Protein AF-A0A5S3UEN7-F1 (afdb_monomer_lite)

Radius of gyration: 30.04 Å; chains: 1; bounding box: 54×46×90 Å

Sequence (92 aa):
MTSRKHANGDNAQNCATNAQRSAPELLALSHSDVAVLAETFLLLGDQSRLKILLQCMRGSVAVGDIAETLDLSQFLVSHHLRLLRGARLVRG

Secondary structure (DSSP, 8-state):
---------------S--------STT---HHHHHHHHHHHHHHTSHHHHHHHHHHTTS---HHHHHHHHT--HHHHHHHHHHHHHTTS---

Foldseek 3Di:
DDDDDDDDDDPDDPDDDPPPPVPPPPDPDDPVRVVLVVVVVVLCVDPLLVQLLVVCVVDDDDLVVSCVVSVHDSVVSVVSVVVCVVSVSDDD

pLDDT: mean 82.32, std 20.62, range [40.22, 98.25]

Structure (mmCIF, N/CA/C/O backbone):
data_AF-A0A5S3UEN7-F1
#
_entry.id   AF-A0A5S3UEN7-F1
#
loop_
_atom_site.group_PDB
_atom_site.id
_atom_site.type_symbol
_atom_site.label_atom_id
_atom_site.label_alt_id
_atom_site.label_comp_id
_atom_site.label_asym_id
_atom_site.label_entity_id
_atom_site.label_seq_id
_atom_site.pdbx_PDB_ins_code
_atom_site.Cartn_x
_atom_site.Cartn_y
_atom_site.Cartn_z
_atom_site.occupancy
_atom_site.B_iso_or_equiv
_atom_site.auth_seq_id
_atom_site.auth_comp_id
_atom_site.auth_asym_id
_atom_site.auth_atom_id
_atom_site.pdbx_PDB_model_num
ATOM 1 N N . MET A 1 1 ? 37.349 -32.393 -76.274 1.00 40.22 1 MET A N 1
ATOM 2 C CA . MET A 1 1 ? 37.585 -33.720 -75.665 1.00 40.22 1 MET A CA 1
ATOM 3 C C . MET A 1 1 ? 37.748 -33.522 -74.156 1.00 40.22 1 MET A C 1
ATOM 5 O O . MET A 1 1 ? 38.853 -33.399 -73.665 1.00 40.22 1 MET A O 1
ATOM 9 N N . THR A 1 2 ? 36.707 -33.071 -73.453 1.00 44.19 2 THR A N 1
ATOM 10 C CA . THR A 1 2 ? 35.733 -33.898 -72.704 1.00 44.19 2 THR A CA 1
ATOM 11 C C . THR A 1 2 ? 36.389 -34.868 -71.725 1.00 44.19 2 THR A C 1
ATOM 13 O O . THR A 1 2 ? 36.427 -36.069 -71.976 1.00 44.19 2 THR A O 1
ATOM 16 N N . SER A 1 3 ? 36.826 -34.350 -70.577 1.00 43.84 3 SER A N 1
ATOM 17 C CA . SER A 1 3 ? 36.954 -35.174 -69.377 1.00 43.84 3 SER A CA 1
ATOM 18 C C . SER A 1 3 ? 35.816 -34.817 -68.429 1.00 43.84 3 SER A C 1
ATOM 20 O O . SER A 1 3 ? 35.811 -33.796 -67.748 1.00 43.84 3 SER A O 1
ATOM 22 N N . ARG A 1 4 ? 34.783 -35.652 -68.511 1.00 49.91 4 ARG A N 1
ATOM 23 C CA . ARG A 1 4 ? 33.615 -35.731 -67.642 1.00 49.91 4 ARG A CA 1
ATOM 24 C C . ARG A 1 4 ? 34.022 -36.577 -66.437 1.00 49.91 4 ARG A C 1
ATOM 26 O O . ARG A 1 4 ? 34.385 -37.729 -66.646 1.00 49.91 4 ARG A O 1
ATOM 33 N N . LYS A 1 5 ? 33.831 -36.099 -65.205 1.00 55.81 5 LYS A N 1
ATOM 34 C CA . LYS A 1 5 ? 33.324 -36.983 -64.145 1.00 55.81 5 LYS A CA 1
ATOM 35 C C . LYS A 1 5 ? 32.658 -36.202 -63.017 1.00 55.81 5 LYS A C 1
ATOM 37 O O . LYS A 1 5 ? 33.224 -35.271 -62.466 1.00 55.81 5 LYS A O 1
ATOM 42 N N . HIS A 1 6 ? 31.420 -36.601 -62.751 1.00 50.06 6 HIS A N 1
ATOM 43 C CA . HIS A 1 6 ? 30.591 -36.190 -61.628 1.00 50.06 6 HIS A CA 1
ATOM 44 C C . HIS A 1 6 ? 31.174 -36.672 -60.295 1.00 50.06 6 HIS A C 1
ATOM 46 O O . HIS A 1 6 ? 31.688 -37.789 -60.228 1.00 50.06 6 HIS A O 1
ATOM 52 N N . ALA A 1 7 ? 30.931 -35.899 -59.240 1.00 50.81 7 ALA A N 1
ATOM 53 C CA . ALA A 1 7 ? 30.567 -36.417 -57.925 1.00 50.81 7 ALA A CA 1
ATOM 54 C C . ALA A 1 7 ? 29.719 -35.348 -57.218 1.00 50.81 7 ALA A C 1
ATOM 56 O O . ALA A 1 7 ? 30.224 -34.314 -56.796 1.00 50.81 7 ALA A O 1
ATOM 57 N N . ASN A 1 8 ? 28.409 -35.586 -57.194 1.00 51.44 8 ASN A N 1
ATOM 58 C CA . ASN A 1 8 ? 27.442 -34.898 -56.351 1.00 51.44 8 ASN A CA 1
ATOM 59 C C . ASN A 1 8 ? 27.293 -35.741 -55.077 1.00 51.44 8 ASN A C 1
ATOM 61 O O . ASN A 1 8 ? 26.805 -36.866 -55.155 1.00 51.44 8 ASN A O 1
ATOM 65 N N . GLY A 1 9 ? 27.756 -35.202 -53.957 1.00 45.75 9 GLY A N 1
ATOM 66 C CA . GLY A 1 9 ? 27.667 -35.708 -52.584 1.00 45.75 9 GLY A CA 1
ATOM 67 C C . GLY A 1 9 ? 28.225 -34.578 -51.710 1.00 45.75 9 GLY A C 1
ATOM 68 O O . GLY A 1 9 ? 29.221 -33.974 -52.086 1.00 45.75 9 GLY A O 1
ATOM 69 N N . ASP A 1 10 ? 27.601 -34.096 -50.644 1.00 44.72 10 ASP A N 1
ATOM 70 C CA . ASP A 1 10 ? 26.673 -34.740 -49.737 1.00 44.72 10 ASP A CA 1
ATOM 71 C C . ASP A 1 10 ? 25.630 -33.721 -49.266 1.00 44.72 10 ASP A C 1
ATOM 73 O O . ASP A 1 10 ? 25.940 -32.693 -48.665 1.00 44.72 10 ASP A O 1
ATOM 77 N N . ASN A 1 11 ? 24.361 -34.023 -49.540 1.00 55.72 11 ASN A N 1
ATOM 78 C CA . ASN A 1 11 ? 23.240 -33.407 -48.847 1.00 55.72 11 ASN A CA 1
ATOM 79 C C . ASN A 1 11 ? 23.119 -34.073 -47.472 1.00 55.72 11 ASN A C 1
ATOM 81 O O . ASN A 1 11 ? 22.390 -35.048 -47.307 1.00 55.72 11 ASN A O 1
ATOM 85 N N . ALA A 1 12 ? 23.872 -33.568 -46.503 1.00 50.81 12 ALA A N 1
ATOM 86 C CA . ALA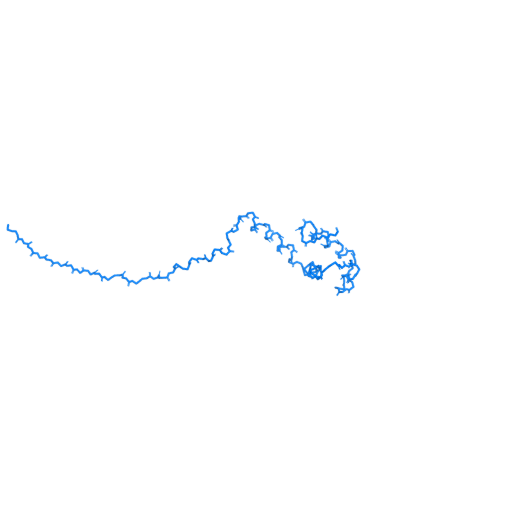 A 1 12 ? 23.720 -33.924 -45.104 1.00 50.81 12 ALA A CA 1
ATOM 87 C C . ALA A 1 12 ? 24.214 -32.763 -44.242 1.00 50.81 12 ALA A C 1
ATOM 89 O O . ALA A 1 12 ? 25.373 -32.731 -43.860 1.00 50.81 12 ALA A O 1
ATOM 90 N N . GLN A 1 13 ? 23.332 -31.801 -43.958 1.00 53.12 13 GLN A N 1
ATOM 91 C CA . GLN A 1 13 ? 23.294 -31.173 -42.634 1.00 53.12 13 GLN A CA 1
ATOM 92 C C . GLN A 1 13 ? 21.923 -30.537 -42.383 1.00 53.12 13 GLN A C 1
ATOM 94 O O . GLN A 1 13 ? 21.767 -29.341 -42.162 1.00 53.12 13 GLN A O 1
ATOM 99 N N . ASN A 1 14 ? 20.903 -31.391 -42.420 1.00 56.41 14 ASN A N 1
ATOM 100 C CA . ASN A 1 14 ? 19.595 -31.116 -41.855 1.00 56.41 14 ASN A CA 1
ATOM 101 C C . ASN A 1 14 ? 19.578 -31.695 -40.431 1.00 56.41 14 ASN A C 1
ATOM 103 O O . ASN A 1 14 ? 19.211 -32.851 -40.265 1.00 56.41 14 ASN A O 1
ATOM 107 N N . CYS A 1 15 ? 20.077 -30.953 -39.434 1.00 51.19 15 CYS A N 1
ATOM 108 C CA . CYS A 1 15 ? 19.762 -31.147 -38.008 1.00 51.19 15 CYS A CA 1
ATOM 109 C C . CYS A 1 15 ? 20.542 -30.152 -37.137 1.00 51.19 15 CYS A C 1
ATOM 111 O O . CYS A 1 15 ? 21.653 -30.438 -36.701 1.00 51.19 15 CYS A O 1
ATOM 113 N N . ALA A 1 16 ? 19.948 -28.998 -36.843 1.00 47.56 16 ALA A N 1
ATOM 114 C CA . ALA A 1 16 ? 20.155 -28.329 -35.565 1.00 47.56 16 ALA A CA 1
ATOM 115 C C . ALA A 1 16 ? 19.037 -27.309 -35.333 1.00 47.56 16 ALA A C 1
ATOM 117 O O . ALA A 1 16 ? 18.877 -26.342 -36.071 1.00 47.56 16 ALA A O 1
ATOM 118 N N . THR A 1 17 ? 18.301 -27.544 -34.249 1.00 50.78 17 THR A N 1
ATOM 119 C CA . THR A 1 17 ? 17.592 -26.536 -33.457 1.00 50.78 17 THR A CA 1
ATOM 120 C C . THR A 1 17 ? 16.385 -25.859 -34.100 1.00 50.78 17 THR A C 1
ATOM 122 O O . THR A 1 17 ? 16.361 -24.671 -34.405 1.00 50.78 17 THR A O 1
ATOM 125 N N . ASN A 1 18 ? 15.297 -26.628 -34.110 1.00 59.16 18 ASN A N 1
ATOM 126 C CA . ASN A 1 18 ? 13.991 -26.143 -33.677 1.00 59.16 18 ASN A CA 1
ATOM 127 C C . ASN A 1 18 ? 14.127 -25.422 -32.313 1.00 59.16 18 ASN A C 1
ATOM 129 O O . ASN A 1 18 ? 14.045 -26.045 -31.256 1.00 59.16 18 ASN A O 1
ATOM 133 N N . ALA A 1 19 ? 14.429 -24.125 -32.342 1.00 50.44 19 ALA A N 1
ATOM 134 C CA . ALA A 1 19 ? 14.469 -23.254 -31.168 1.00 50.44 19 ALA A CA 1
ATOM 135 C C . ALA A 1 19 ? 13.803 -21.899 -31.438 1.00 50.44 19 ALA A C 1
ATOM 137 O O . ALA A 1 19 ? 13.973 -20.967 -30.659 1.00 50.44 19 ALA A O 1
ATOM 138 N N . GLN A 1 20 ? 12.969 -21.804 -32.479 1.00 51.75 20 GLN A N 1
ATOM 139 C CA . GLN A 1 20 ? 12.027 -20.698 -32.604 1.00 51.75 20 GLN A CA 1
ATOM 140 C C . GLN A 1 20 ? 10.841 -20.952 -31.664 1.00 51.75 20 GLN A C 1
ATOM 142 O O . GLN A 1 20 ? 9.690 -21.053 -32.074 1.00 51.75 20 GLN A O 1
ATOM 147 N N . ARG A 1 21 ? 11.125 -21.059 -30.359 1.00 48.97 21 ARG A N 1
ATOM 148 C CA . ARG A 1 21 ? 10.162 -20.589 -29.372 1.00 48.97 21 ARG A CA 1
ATOM 149 C C . ARG A 1 21 ? 10.200 -19.083 -29.534 1.00 48.97 21 ARG A C 1
ATOM 151 O O . ARG A 1 21 ? 11.044 -18.426 -28.934 1.00 48.97 21 ARG A O 1
ATOM 158 N N . SER A 1 22 ? 9.341 -18.555 -30.401 1.00 47.94 22 SER A N 1
ATOM 159 C CA . SER A 1 22 ? 8.916 -17.167 -30.301 1.00 47.94 22 SER A CA 1
ATOM 160 C C . SER A 1 22 ? 8.581 -16.955 -28.831 1.00 47.94 22 SER A C 1
ATOM 162 O O . SER A 1 22 ? 7.606 -17.527 -28.334 1.00 47.94 22 SER A O 1
ATOM 164 N N . ALA A 1 23 ? 9.479 -16.268 -28.113 1.00 53.19 23 ALA A N 1
ATOM 165 C CA . ALA A 1 23 ? 9.231 -15.833 -26.752 1.00 53.19 23 ALA A CA 1
ATOM 166 C C . ALA A 1 23 ? 7.818 -15.255 -26.763 1.00 53.19 23 ALA A C 1
ATOM 168 O O . ALA A 1 23 ? 7.480 -14.549 -27.721 1.00 53.19 23 ALA A O 1
ATOM 169 N N . PRO A 1 24 ? 6.961 -15.659 -25.814 1.00 53.78 24 PRO A N 1
ATOM 170 C CA . PRO A 1 24 ? 5.561 -15.339 -25.930 1.00 53.78 24 PRO A CA 1
ATOM 171 C C . PRO A 1 24 ? 5.481 -13.820 -26.032 1.00 53.78 24 PRO A C 1
ATOM 173 O O . PRO A 1 24 ? 6.163 -13.104 -25.295 1.00 53.78 24 PRO A O 1
ATOM 176 N N . GLU A 1 25 ? 4.664 -13.346 -26.962 1.00 53.62 25 GLU A N 1
ATOM 177 C CA . GLU A 1 25 ? 4.230 -11.959 -27.148 1.00 53.62 25 GLU A CA 1
ATOM 178 C C . GLU A 1 25 ? 3.457 -11.449 -25.904 1.00 53.62 25 GLU A C 1
ATOM 180 O O . GLU A 1 25 ? 2.497 -10.698 -25.985 1.00 53.62 25 GLU A O 1
ATOM 185 N N . LEU A 1 26 ? 3.825 -11.922 -24.711 1.00 51.44 26 LEU A N 1
ATOM 186 C CA . LEU A 1 26 ? 3.149 -11.746 -23.436 1.00 51.44 26 LEU A CA 1
ATOM 187 C C . LEU A 1 26 ? 3.419 -10.363 -22.840 1.00 51.44 26 LEU A C 1
ATOM 189 O O . LEU A 1 26 ? 2.729 -9.950 -21.916 1.00 51.44 26 LEU A O 1
ATOM 193 N N . LEU A 1 27 ? 4.454 -9.672 -23.320 1.00 61.44 27 LEU A N 1
ATOM 194 C CA . LEU A 1 27 ? 4.930 -8.412 -22.760 1.00 61.44 27 LEU A CA 1
ATOM 195 C C . LEU A 1 27 ? 5.380 -7.463 -23.872 1.00 61.44 27 LEU A C 1
ATOM 197 O O . LEU A 1 27 ? 6.480 -6.918 -23.814 1.00 61.44 27 LEU A O 1
ATOM 201 N N . ALA A 1 28 ? 4.532 -7.220 -24.874 1.00 80.06 28 ALA A N 1
ATOM 202 C CA . ALA A 1 28 ? 4.668 -6.039 -25.733 1.00 80.06 28 ALA A CA 1
ATOM 203 C C . ALA A 1 28 ? 4.346 -4.751 -24.936 1.00 80.06 28 ALA A C 1
ATOM 205 O O . ALA A 1 28 ? 3.518 -3.937 -25.331 1.00 80.06 28 ALA A O 1
ATOM 206 N N . LEU A 1 29 ? 4.955 -4.607 -23.758 1.00 87.56 29 LEU A N 1
ATOM 207 C CA . LEU A 1 29 ? 4.860 -3.442 -22.899 1.00 87.56 29 LEU A CA 1
ATOM 208 C C . LEU A 1 29 ? 5.898 -2.424 -23.358 1.00 87.56 29 LEU A C 1
ATOM 210 O O . LEU A 1 29 ? 7.043 -2.775 -23.654 1.00 87.56 29 LEU A O 1
ATOM 214 N N . SER A 1 30 ? 5.511 -1.153 -23.390 1.00 92.69 30 SER A N 1
ATOM 215 C CA . SER A 1 30 ? 6.476 -0.079 -23.599 1.00 92.69 30 SER A CA 1
ATOM 216 C C . SER A 1 30 ? 7.430 0.018 -22.399 1.00 92.69 30 SER A C 1
ATOM 218 O O . SER A 1 30 ? 7.103 -0.401 -21.286 1.00 92.69 30 SER A O 1
ATOM 220 N N . HIS A 1 31 ? 8.605 0.628 -22.582 1.00 90.44 31 HIS A N 1
ATOM 221 C CA . HIS A 1 31 ? 9.507 0.917 -21.457 1.00 90.44 31 HIS A CA 1
ATOM 222 C C . HIS A 1 31 ? 8.823 1.733 -20.347 1.00 90.44 31 HIS A C 1
ATOM 224 O O . HIS A 1 31 ? 9.097 1.506 -19.169 1.00 90.44 31 HIS A O 1
ATOM 230 N N . SER A 1 32 ? 7.912 2.641 -20.711 1.00 93.56 32 SER A N 1
ATOM 231 C CA . SER A 1 32 ? 7.089 3.395 -19.762 1.00 93.56 32 SER A CA 1
ATOM 232 C C . SER A 1 32 ? 6.154 2.498 -18.955 1.00 93.56 32 SER A C 1
ATOM 234 O O . SER A 1 32 ? 6.073 2.666 -17.743 1.00 93.56 32 SER A O 1
ATOM 236 N N . ASP A 1 33 ? 5.498 1.518 -19.581 1.00 93.62 33 ASP A N 1
ATOM 237 C CA . ASP A 1 33 ? 4.601 0.599 -18.866 1.00 93.62 33 ASP A CA 1
ATOM 238 C C . ASP A 1 33 ? 5.381 -0.247 -17.857 1.00 93.62 33 ASP A C 1
ATOM 240 O O . ASP A 1 33 ? 4.959 -0.411 -16.713 1.00 93.62 33 ASP A O 1
ATOM 244 N N . VAL A 1 34 ? 6.559 -0.741 -18.257 1.00 94.19 34 VAL A N 1
ATOM 245 C CA . VAL A 1 34 ? 7.448 -1.504 -17.370 1.00 94.19 34 VAL A CA 1
ATOM 246 C C . VAL A 1 34 ? 7.908 -0.650 -16.187 1.00 94.19 34 VAL A C 1
ATOM 248 O O . VAL A 1 34 ? 7.927 -1.144 -15.061 1.00 94.19 34 VAL A O 1
ATOM 251 N N . ALA A 1 35 ? 8.233 0.628 -16.409 1.00 93.81 35 ALA A N 1
ATOM 252 C CA . ALA A 1 35 ? 8.617 1.547 -15.338 1.00 93.81 35 ALA A CA 1
ATOM 253 C C . ALA A 1 35 ? 7.466 1.787 -14.346 1.00 93.81 35 ALA A C 1
ATOM 255 O O . ALA A 1 35 ? 7.652 1.633 -13.140 1.00 93.81 35 ALA A O 1
ATOM 256 N N . VAL A 1 36 ? 6.258 2.067 -14.847 1.00 94.19 36 VAL A N 1
ATOM 257 C CA . VAL A 1 36 ? 5.053 2.257 -14.018 1.00 94.19 36 VAL A CA 1
ATOM 258 C C . VAL A 1 36 ? 4.744 1.002 -13.201 1.00 94.19 36 VAL A C 1
ATOM 260 O O . VAL A 1 36 ? 4.421 1.088 -12.013 1.00 94.19 36 VAL A O 1
ATOM 263 N N . LEU A 1 37 ? 4.866 -0.180 -13.808 1.00 94.50 37 LEU A N 1
ATOM 264 C CA . LEU A 1 37 ? 4.693 -1.447 -13.104 1.00 94.50 37 LEU A CA 1
ATOM 265 C C . LEU A 1 37 ? 5.759 -1.645 -12.029 1.00 94.50 37 LEU A C 1
ATOM 267 O O . LEU A 1 37 ? 5.411 -2.010 -10.910 1.00 94.50 37 LEU A O 1
ATOM 271 N N . ALA A 1 38 ? 7.031 -1.382 -12.328 1.00 95.62 38 ALA A N 1
ATOM 272 C CA . ALA A 1 38 ? 8.113 -1.506 -11.355 1.00 95.62 38 ALA A CA 1
ATOM 273 C C . ALA A 1 38 ? 7.888 -0.593 -10.139 1.00 95.62 38 ALA A C 1
ATOM 275 O O . ALA A 1 38 ? 8.004 -1.051 -9.002 1.00 95.62 38 ALA A O 1
ATOM 276 N N . GLU A 1 39 ? 7.488 0.661 -10.360 1.00 95.00 39 GLU A N 1
ATOM 277 C CA . GLU A 1 39 ? 7.124 1.591 -9.285 1.00 95.00 39 GLU A CA 1
ATOM 278 C C . GLU A 1 39 ? 5.911 1.100 -8.486 1.00 95.00 39 GLU A C 1
ATOM 280 O O . GLU A 1 39 ? 5.906 1.143 -7.253 1.00 95.00 39 GLU A O 1
ATOM 285 N N . THR A 1 40 ? 4.899 0.568 -9.175 1.00 95.75 40 THR A N 1
ATOM 286 C CA . THR A 1 40 ? 3.707 -0.002 -8.538 1.00 95.75 40 THR A CA 1
ATOM 287 C C . THR A 1 40 ? 4.070 -1.210 -7.676 1.00 95.75 40 THR A C 1
ATOM 289 O O . THR A 1 40 ? 3.627 -1.303 -6.534 1.00 95.75 40 THR A O 1
ATOM 292 N N . PHE A 1 41 ? 4.909 -2.123 -8.166 1.00 95.88 41 PHE A N 1
ATOM 293 C CA . PHE A 1 41 ? 5.359 -3.284 -7.400 1.00 95.88 41 PHE A CA 1
ATOM 294 C C . PHE A 1 41 ? 6.252 -2.892 -6.225 1.00 95.88 41 PHE A C 1
ATOM 296 O O . PHE A 1 41 ? 6.103 -3.459 -5.146 1.00 95.88 41 PHE A O 1
ATOM 303 N N . LEU A 1 42 ? 7.119 -1.890 -6.390 1.00 96.25 42 LEU A N 1
ATOM 304 C CA . LEU A 1 42 ? 7.917 -1.348 -5.292 1.00 96.25 42 LEU A CA 1
ATOM 305 C C . LEU A 1 42 ? 7.019 -0.772 -4.189 1.00 96.25 42 LEU A C 1
ATOM 307 O O . LEU A 1 42 ? 7.239 -1.028 -3.005 1.00 96.25 42 LEU A O 1
ATOM 311 N N . LEU A 1 43 ? 5.962 -0.047 -4.568 1.00 95.75 43 LEU A N 1
ATOM 312 C CA . LEU A 1 43 ? 4.939 0.397 -3.631 1.00 95.75 43 LEU A CA 1
ATOM 313 C C . LEU A 1 43 ? 4.262 -0.814 -2.962 1.00 95.75 43 LEU A C 1
ATOM 315 O O . LEU A 1 43 ? 4.166 -0.888 -1.741 1.00 95.75 43 LEU A O 1
ATOM 319 N N . LEU A 1 44 ? 3.826 -1.814 -3.718 1.00 96.75 44 LEU A N 1
ATOM 320 C CA . LEU A 1 44 ? 3.130 -2.981 -3.165 1.00 96.75 44 LEU A CA 1
ATOM 321 C C . LEU A 1 44 ? 4.024 -3.956 -2.383 1.00 96.75 44 LEU A C 1
ATOM 323 O O . LEU A 1 44 ? 3.493 -4.844 -1.722 1.00 96.75 44 LEU A O 1
ATOM 327 N N . GLY A 1 45 ? 5.344 -3.763 -2.382 1.00 96.88 45 GLY A N 1
ATOM 328 C CA . GLY A 1 45 ? 6.289 -4.568 -1.605 1.00 96.88 45 GLY A CA 1
ATOM 329 C C . GLY A 1 45 ? 6.152 -4.437 -0.081 1.00 96.88 45 GLY A C 1
ATOM 330 O O . GLY A 1 45 ? 6.697 -5.260 0.649 1.00 96.88 45 GLY A O 1
ATOM 331 N N . ASP A 1 46 ? 5.412 -3.440 0.417 1.00 97.31 46 ASP A N 1
ATOM 332 C CA . ASP A 1 46 ? 5.092 -3.313 1.844 1.00 97.31 46 ASP A CA 1
ATOM 333 C C . ASP A 1 46 ? 3.890 -4.190 2.233 1.00 97.31 46 ASP A C 1
ATOM 335 O O . ASP A 1 46 ? 2.797 -4.062 1.671 1.00 97.31 46 ASP A O 1
ATOM 339 N N . GLN A 1 47 ? 4.074 -5.053 3.237 1.00 97.31 47 GLN A N 1
ATOM 340 C CA . GLN A 1 47 ? 3.067 -6.038 3.640 1.00 97.31 47 GLN A CA 1
ATOM 341 C C . GLN A 1 47 ? 1.762 -5.384 4.119 1.00 97.31 47 GLN A C 1
ATOM 343 O O . GLN A 1 47 ? 0.676 -5.847 3.762 1.00 97.31 47 GLN A O 1
ATOM 348 N N . SER A 1 48 ? 1.850 -4.322 4.923 1.00 97.38 48 SER A N 1
ATOM 349 C CA . SER A 1 48 ? 0.677 -3.628 5.470 1.00 97.38 48 SER A CA 1
ATOM 350 C C . SER A 1 48 ? -0.136 -2.977 4.357 1.00 97.38 48 SER A C 1
ATOM 352 O O . SER A 1 48 ? -1.350 -3.164 4.271 1.00 97.38 48 SER A O 1
ATOM 354 N N . ARG A 1 49 ? 0.534 -2.284 3.438 1.00 97.56 49 ARG A N 1
ATOM 355 C CA . ARG A 1 49 ? -0.091 -1.659 2.273 1.00 97.56 49 ARG A CA 1
ATOM 356 C C . ARG A 1 49 ? -0.741 -2.675 1.337 1.00 97.56 49 ARG A C 1
ATOM 358 O O . ARG A 1 49 ? -1.851 -2.421 0.872 1.00 97.56 49 ARG A O 1
ATOM 365 N N . LEU A 1 50 ? -0.105 -3.824 1.097 1.00 97.88 50 LEU A N 1
ATOM 366 C CA . LEU A 1 50 ? -0.703 -4.891 0.294 1.00 97.88 50 LEU A CA 1
ATOM 367 C C . LEU A 1 50 ? -1.962 -5.462 0.964 1.00 97.88 50 LEU A C 1
ATOM 369 O O . LEU A 1 50 ? -2.991 -5.602 0.305 1.00 97.88 50 LEU A O 1
ATOM 373 N N . LYS A 1 51 ? -1.927 -5.721 2.278 1.00 97.81 51 LYS A N 1
ATOM 374 C CA . LYS A 1 51 ? -3.109 -6.162 3.041 1.00 97.81 51 LYS A CA 1
ATOM 375 C C . LYS A 1 51 ? -4.256 -5.149 2.954 1.00 97.81 51 LYS A C 1
ATOM 377 O O . LYS A 1 51 ? -5.395 -5.548 2.727 1.00 97.81 51 LYS A O 1
ATOM 382 N N . ILE A 1 52 ? -3.960 -3.853 3.079 1.00 97.94 52 ILE A N 1
ATOM 383 C CA . ILE A 1 52 ? -4.955 -2.776 2.940 1.00 97.94 52 ILE A CA 1
ATOM 384 C C . ILE A 1 52 ? -5.577 -2.784 1.539 1.00 97.94 52 ILE A C 1
ATOM 386 O O . ILE A 1 52 ? -6.799 -2.748 1.420 1.00 97.94 52 ILE A O 1
ATOM 390 N N . LEU A 1 53 ? -4.763 -2.879 0.480 1.00 97.25 53 LEU A N 1
ATOM 391 C CA . LEU A 1 53 ? -5.268 -2.945 -0.894 1.00 97.25 53 LEU A CA 1
ATOM 392 C C . LEU A 1 53 ? -6.218 -4.136 -1.088 1.00 97.25 53 LEU A C 1
ATOM 394 O O . LEU A 1 53 ? -7.307 -3.968 -1.633 1.00 97.25 53 LEU A O 1
ATOM 398 N N . LEU A 1 54 ? -5.831 -5.320 -0.607 1.00 96.38 54 LEU A N 1
ATOM 399 C CA . LEU A 1 54 ? -6.649 -6.530 -0.710 1.00 96.38 54 LEU A CA 1
ATOM 400 C C . LEU A 1 54 ? -7.986 -6.401 0.033 1.00 96.38 54 LEU A C 1
ATOM 402 O O . LEU A 1 54 ? -8.988 -6.943 -0.428 1.00 96.38 54 LEU A O 1
ATOM 406 N N . GLN A 1 55 ? -8.031 -5.655 1.141 1.00 96.69 55 GLN A N 1
ATOM 407 C CA . GLN A 1 55 ? -9.289 -5.342 1.823 1.00 96.69 55 GLN A CA 1
ATOM 408 C C . GLN A 1 55 ? -10.181 -4.432 0.974 1.00 96.69 55 GLN A C 1
ATOM 410 O O . GLN A 1 55 ? -11.364 -4.723 0.815 1.00 96.69 55 GLN A O 1
ATOM 415 N N . CYS A 1 56 ? -9.620 -3.392 0.350 1.00 95.25 56 CYS A N 1
ATOM 416 C CA . CYS A 1 56 ? -10.368 -2.509 -0.551 1.00 95.25 56 CYS A CA 1
ATOM 417 C C . CYS A 1 56 ? -10.889 -3.226 -1.811 1.00 95.25 56 CYS A C 1
ATOM 419 O O . CYS A 1 56 ? -11.906 -2.823 -2.371 1.00 95.25 56 CYS A O 1
ATOM 421 N N . MET A 1 57 ? -10.234 -4.302 -2.261 1.00 94.62 57 MET A N 1
ATOM 422 C CA . MET A 1 57 ? -10.712 -5.104 -3.398 1.00 94.62 57 MET A CA 1
ATOM 423 C C . MET A 1 57 ? -12.022 -5.852 -3.110 1.00 94.62 57 MET A C 1
ATOM 425 O O . MET A 1 57 ? -12.687 -6.288 -4.046 1.00 94.62 57 MET A O 1
ATOM 429 N N . ARG A 1 58 ? -12.413 -5.994 -1.836 1.00 92.31 58 ARG A N 1
ATOM 430 C CA . ARG A 1 58 ? -13.676 -6.637 -1.435 1.00 92.31 58 ARG A CA 1
ATOM 431 C C . ARG A 1 58 ? -14.888 -5.708 -1.553 1.00 92.31 58 ARG A C 1
ATOM 433 O O . ARG A 1 58 ? -16.015 -6.189 -1.492 1.00 92.31 58 ARG A O 1
ATOM 440 N N . GLY A 1 59 ? -14.667 -4.405 -1.729 1.00 91.94 59 GLY A N 1
ATOM 441 C CA . GLY A 1 59 ? -15.715 -3.393 -1.831 1.00 91.94 59 GLY A CA 1
ATOM 442 C C . GLY A 1 59 ? -15.382 -2.122 -1.051 1.00 91.94 59 GLY A C 1
ATOM 443 O O . GLY A 1 59 ? -14.276 -1.950 -0.539 1.00 91.94 59 GLY A O 1
ATOM 444 N N . SER A 1 60 ? -16.362 -1.218 -0.961 1.00 92.56 60 SER A N 1
ATOM 445 C CA . SER A 1 60 ? -16.258 -0.046 -0.087 1.00 92.56 60 SER A CA 1
ATOM 446 C C . SER A 1 60 ? -16.228 -0.508 1.368 1.00 92.56 60 SER A C 1
ATOM 448 O O . SER A 1 60 ? -17.088 -1.279 1.789 1.00 92.56 60 SER A O 1
ATOM 450 N N . VAL A 1 61 ? -15.226 -0.061 2.119 1.00 94.38 61 VAL A N 1
ATOM 451 C CA . VAL A 1 61 ? -15.027 -0.443 3.516 1.00 94.38 61 VAL A CA 1
ATOM 452 C C . VAL A 1 61 ? -14.570 0.789 4.295 1.00 94.38 61 VAL A C 1
ATOM 454 O O . VAL A 1 61 ? -13.817 1.615 3.763 1.00 94.38 61 VAL A O 1
ATOM 457 N N . ALA A 1 62 ? -15.036 0.951 5.533 1.00 95.88 62 ALA A N 1
ATOM 458 C CA . ALA A 1 62 ? -14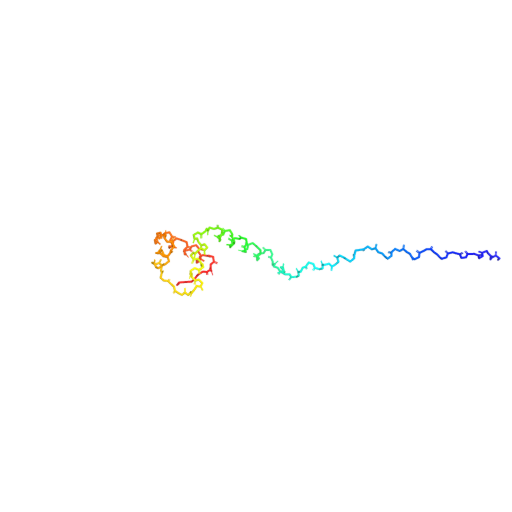.640 2.097 6.338 1.00 95.88 62 ALA A CA 1
ATOM 459 C C . ALA A 1 62 ? -13.179 1.959 6.789 1.00 95.88 62 ALA A C 1
ATOM 461 O O . ALA A 1 62 ? -12.673 0.864 7.029 1.00 95.88 62 ALA A O 1
ATOM 462 N N . VAL A 1 63 ? -12.482 3.088 6.942 1.00 96.19 63 VAL A N 1
ATOM 463 C CA . VAL A 1 63 ? -11.076 3.099 7.387 1.00 96.19 63 VAL A CA 1
ATOM 464 C C . VAL A 1 63 ? -10.920 2.470 8.778 1.00 96.19 63 VAL A C 1
ATOM 466 O O . VAL A 1 63 ? -9.916 1.804 9.029 1.00 96.19 63 VAL A O 1
ATOM 469 N N . GLY A 1 64 ? -11.914 2.654 9.656 1.00 97.56 64 GLY A N 1
ATOM 470 C CA . GLY A 1 64 ? -11.969 2.020 10.977 1.00 97.56 64 GLY A CA 1
ATOM 471 C C . GLY A 1 64 ? -11.979 0.495 10.884 1.00 97.56 64 GLY A C 1
ATOM 472 O O . GLY A 1 64 ? -11.128 -0.147 11.487 1.00 97.56 64 GLY A O 1
ATOM 473 N N . ASP A 1 65 ? -12.833 -0.067 10.029 1.00 97.62 65 ASP A N 1
ATOM 474 C CA . ASP A 1 65 ? -12.933 -1.518 9.835 1.00 97.62 65 ASP A CA 1
ATOM 475 C C . ASP A 1 65 ? -11.618 -2.123 9.315 1.00 97.62 65 ASP A C 1
ATOM 477 O O . ASP A 1 65 ? -11.225 -3.220 9.716 1.00 97.62 65 ASP A O 1
ATOM 481 N N . ILE A 1 66 ? -10.899 -1.412 8.433 1.00 97.56 66 ILE A N 1
ATOM 482 C CA . ILE A 1 66 ? -9.569 -1.844 7.963 1.00 97.56 66 ILE A CA 1
ATOM 483 C C . ILE A 1 66 ? -8.575 -1.863 9.125 1.00 97.56 66 ILE A C 1
ATOM 485 O O . ILE A 1 66 ? -7.806 -2.816 9.249 1.00 97.56 66 ILE A O 1
ATOM 489 N N . ALA A 1 67 ? -8.572 -0.807 9.941 1.00 98.25 67 ALA A N 1
ATOM 490 C CA . ALA A 1 67 ? -7.688 -0.676 11.093 1.00 98.25 67 ALA A CA 1
ATOM 491 C C . ALA A 1 67 ? -7.915 -1.816 12.095 1.00 98.25 67 ALA A C 1
ATOM 493 O O . ALA A 1 67 ? -6.957 -2.481 12.480 1.00 98.25 67 ALA A O 1
ATOM 494 N N . GLU A 1 68 ? -9.174 -2.105 12.423 1.00 98.00 68 GLU A N 1
ATOM 495 C CA . GLU A 1 68 ? -9.549 -3.209 13.310 1.00 98.00 68 GLU A CA 1
ATOM 496 C C . GLU A 1 68 ? -9.189 -4.574 12.713 1.00 98.00 68 GLU A C 1
ATOM 498 O O . GLU A 1 68 ? -8.560 -5.395 13.376 1.00 98.00 68 GLU A O 1
ATOM 503 N N . THR A 1 69 ? -9.521 -4.819 11.441 1.00 97.25 69 THR A N 1
ATOM 504 C CA . THR A 1 69 ? -9.291 -6.134 10.817 1.00 97.25 69 THR A CA 1
ATOM 505 C C . THR A 1 69 ? -7.806 -6.470 10.669 1.00 97.25 69 THR A C 1
ATOM 507 O O . THR A 1 69 ? -7.427 -7.641 10.703 1.00 97.25 69 THR A O 1
ATOM 510 N N . LEU A 1 70 ? -6.963 -5.463 10.434 1.00 97.19 70 LEU A N 1
ATOM 511 C CA . LEU A 1 70 ? -5.529 -5.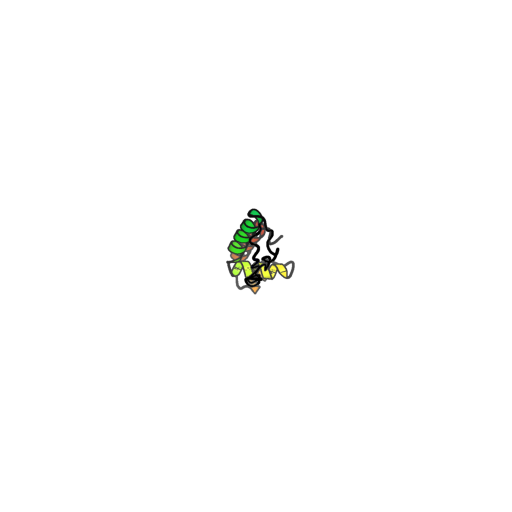652 10.209 1.00 97.19 70 LEU A CA 1
ATOM 512 C C . LEU A 1 70 ? -4.678 -5.426 11.465 1.00 97.19 70 LEU A C 1
ATOM 514 O O . LEU A 1 70 ? -3.460 -5.568 11.364 1.00 97.19 70 LEU A O 1
ATOM 518 N N . ASP A 1 71 ? -5.299 -5.086 12.599 1.00 97.75 71 ASP A N 1
ATOM 519 C CA . ASP A 1 71 ? -4.626 -4.683 13.841 1.00 97.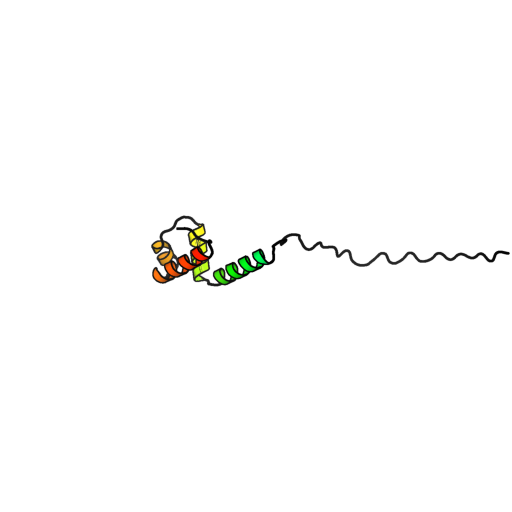75 71 ASP A CA 1
ATOM 520 C C . ASP A 1 71 ? -3.598 -3.557 13.607 1.00 97.75 71 ASP A C 1
ATOM 522 O O . ASP A 1 71 ? -2.434 -3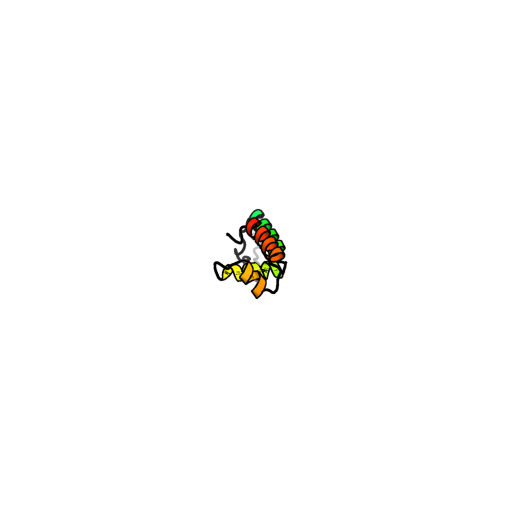.610 14.003 1.00 97.75 71 ASP A O 1
ATOM 526 N N . LEU A 1 72 ? -4.023 -2.527 12.867 1.00 97.38 72 LEU A N 1
ATOM 527 C CA . LEU A 1 72 ? -3.219 -1.349 12.536 1.00 97.38 72 LEU A CA 1
ATOM 528 C C . LEU A 1 72 ? -3.863 -0.092 13.117 1.00 97.38 72 LEU A C 1
ATOM 530 O O . LEU A 1 72 ? -5.080 0.013 13.233 1.00 97.38 72 LEU A O 1
ATOM 534 N N . SER A 1 73 ? -3.061 0.935 13.402 1.00 98.12 73 SER A N 1
ATOM 535 C CA . SER A 1 73 ? -3.623 2.230 13.799 1.00 98.12 73 SER A CA 1
ATOM 536 C C . SER A 1 73 ? -4.344 2.910 12.627 1.00 98.12 73 SER A C 1
ATOM 538 O O . SER A 1 73 ? -3.884 2.870 11.482 1.00 98.12 73 SER A O 1
ATOM 540 N N . GLN A 1 74 ? -5.437 3.629 12.909 1.00 97.25 74 GLN A N 1
ATOM 541 C CA . GLN A 1 74 ? -6.150 4.404 11.881 1.00 97.25 74 GLN A CA 1
ATOM 542 C C . GLN A 1 74 ? -5.252 5.438 11.178 1.00 97.25 74 GLN A C 1
ATOM 544 O O . GLN A 1 74 ? -5.423 5.702 9.984 1.00 97.25 74 GLN A O 1
ATOM 549 N N . PHE A 1 75 ? -4.274 6.005 11.896 1.00 97.88 75 PHE A N 1
ATOM 550 C CA . PHE A 1 75 ? -3.268 6.897 11.318 1.00 97.88 75 PHE A CA 1
ATOM 551 C C . PHE A 1 75 ? -2.445 6.185 10.237 1.00 97.88 75 PHE A C 1
ATOM 553 O O . PHE A 1 75 ? -2.318 6.695 9.121 1.00 97.88 75 PHE A O 1
ATOM 560 N N . LEU A 1 76 ? -1.932 4.990 10.546 1.00 97.75 76 LEU A N 1
ATOM 561 C CA . LEU A 1 76 ? -1.118 4.205 9.623 1.00 97.75 76 LEU A C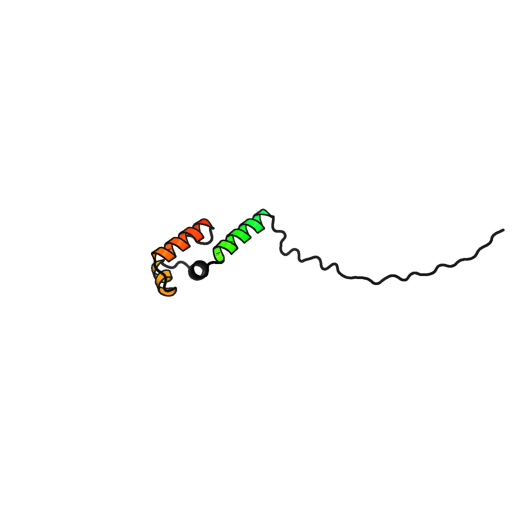A 1
ATOM 562 C C . LEU A 1 76 ? -1.928 3.763 8.398 1.00 97.75 76 LEU A C 1
ATOM 564 O O . LEU A 1 76 ? -1.471 3.922 7.266 1.00 97.75 76 LEU A O 1
ATOM 568 N N . VAL A 1 77 ? -3.167 3.303 8.600 1.00 98.12 77 VAL A N 1
ATOM 569 C CA . VAL A 1 77 ? -4.074 2.955 7.494 1.00 98.12 77 VAL A CA 1
ATOM 570 C C . VAL A 1 77 ? -4.329 4.167 6.596 1.00 98.12 77 VAL A C 1
ATOM 572 O O . VAL A 1 77 ? -4.190 4.077 5.376 1.00 98.12 77 VAL A O 1
ATOM 575 N N . SER A 1 78 ? -4.631 5.330 7.177 1.00 97.69 78 SER A N 1
ATOM 576 C CA . SER A 1 78 ? -4.863 6.567 6.419 1.00 97.69 78 SER A CA 1
ATOM 577 C C . SER A 1 78 ? -3.635 7.003 5.619 1.00 97.69 78 SER A C 1
ATOM 579 O O . SER A 1 78 ? -3.766 7.461 4.477 1.00 97.69 78 SER A O 1
ATOM 581 N N . HIS A 1 79 ? -2.439 6.844 6.194 1.00 97.81 79 HIS A N 1
ATOM 582 C CA . HIS A 1 79 ? -1.177 7.099 5.511 1.00 97.81 79 HIS A CA 1
ATOM 583 C C . HIS A 1 79 ? -1.010 6.180 4.292 1.00 97.81 79 HIS A C 1
ATOM 585 O O . HIS A 1 79 ? -0.814 6.669 3.178 1.00 97.81 79 HIS A O 1
ATOM 591 N N . HIS A 1 80 ? -1.182 4.867 4.462 1.00 97.62 80 HIS A N 1
ATOM 592 C CA . HIS A 1 80 ? -1.097 3.917 3.353 1.00 97.62 80 HIS A CA 1
ATOM 593 C C . HIS A 1 80 ? -2.161 4.168 2.277 1.00 97.62 80 HIS A C 1
ATOM 595 O O . HIS A 1 80 ? -1.833 4.157 1.091 1.00 97.62 80 HIS A O 1
ATOM 601 N N . LEU A 1 81 ? -3.405 4.477 2.657 1.00 97.62 81 LEU A N 1
ATOM 602 C CA . LEU A 1 81 ? -4.470 4.823 1.711 1.00 97.62 81 LEU A CA 1
ATOM 603 C C . LEU A 1 81 ? -4.140 6.079 0.899 1.00 97.62 81 LEU A C 1
ATOM 605 O O . LEU A 1 81 ? -4.475 6.152 -0.281 1.00 97.62 81 LEU A O 1
ATOM 609 N N . ARG A 1 82 ? -3.459 7.070 1.490 1.00 97.25 82 ARG A N 1
ATOM 610 C CA . ARG A 1 82 ? -2.982 8.245 0.745 1.00 97.25 82 ARG A CA 1
ATOM 611 C C . ARG A 1 82 ? -1.968 7.851 -0.329 1.00 97.25 82 ARG A C 1
ATOM 613 O O . ARG A 1 82 ? -2.092 8.323 -1.456 1.00 97.25 82 ARG A O 1
ATOM 620 N N . LEU A 1 83 ? -1.017 6.976 -0.007 1.00 96.94 83 LEU A N 1
ATOM 621 C CA . LEU A 1 83 ? -0.032 6.483 -0.977 1.00 96.94 83 LEU A CA 1
ATOM 622 C C . LEU A 1 83 ? -0.697 5.662 -2.093 1.00 96.94 83 LEU A C 1
ATOM 624 O O . LEU A 1 83 ? -0.421 5.882 -3.268 1.00 96.94 83 LEU A O 1
ATOM 628 N N . LEU A 1 84 ? -1.629 4.774 -1.736 1.00 97.19 84 LEU A N 1
ATOM 629 C CA . LEU A 1 84 ? -2.392 3.971 -2.696 1.00 97.19 84 LEU A CA 1
ATOM 630 C C . LEU A 1 84 ? -3.257 4.838 -3.627 1.00 97.19 84 LEU A C 1
ATOM 632 O O . LEU A 1 84 ? -3.363 4.533 -4.815 1.00 97.19 84 LEU A O 1
ATOM 636 N N . ARG A 1 85 ? -3.842 5.938 -3.125 1.00 96.31 85 ARG A N 1
ATOM 637 C CA . ARG A 1 85 ? -4.541 6.933 -3.961 1.00 96.31 85 ARG A CA 1
ATOM 638 C C . ARG A 1 85 ? -3.588 7.647 -4.915 1.00 96.31 85 ARG A C 1
ATOM 640 O O . ARG A 1 85 ? -3.941 7.838 -6.074 1.00 96.31 85 ARG A O 1
ATOM 647 N N . GLY A 1 86 ? -2.386 8.001 -4.453 1.00 94.88 86 GLY A N 1
ATOM 648 C CA . GLY A 1 86 ? -1.339 8.590 -5.297 1.00 94.88 86 GLY A CA 1
ATOM 649 C C . GLY A 1 86 ? -0.960 7.688 -6.474 1.00 94.88 86 GLY A C 1
ATOM 650 O O . GLY A 1 86 ? -0.835 8.163 -7.597 1.00 94.88 86 GLY A O 1
ATOM 651 N N . ALA A 1 87 ? -0.904 6.376 -6.240 1.00 94.56 87 ALA A N 1
ATOM 652 C CA . ALA A 1 87 ? -0.690 5.362 -7.275 1.00 94.56 87 ALA A CA 1
ATOM 653 C C . ALA A 1 87 ? -1.964 4.960 -8.044 1.00 94.56 87 ALA A C 1
ATOM 655 O O . ALA A 1 87 ? -1.934 4.048 -8.865 1.00 94.56 87 ALA A O 1
ATOM 656 N N . ARG A 1 88 ? -3.098 5.628 -7.789 1.00 94.50 88 ARG A N 1
ATOM 657 C CA . ARG A 1 88 ? -4.399 5.393 -8.444 1.00 94.50 88 ARG A CA 1
ATOM 658 C C . ARG A 1 88 ? -4.950 3.967 -8.263 1.00 94.50 88 ARG A C 1
ATOM 660 O O . ARG A 1 88 ? -5.808 3.545 -9.036 1.00 94.50 88 ARG A O 1
ATOM 667 N N . LEU A 1 89 ? -4.499 3.253 -7.229 1.00 95.06 89 LEU A N 1
ATOM 668 C CA . LEU A 1 89 ? -4.915 1.877 -6.922 1.00 95.06 89 LEU A CA 1
ATOM 669 C C . LEU A 1 89 ? -6.221 1.809 -6.126 1.00 95.06 89 LEU A C 1
ATOM 671 O O . LEU A 1 89 ? -6.941 0.819 -6.198 1.00 95.06 89 LEU A O 1
ATOM 675 N N . VAL A 1 90 ? -6.542 2.863 -5.374 1.00 95.19 90 VAL A N 1
ATOM 676 C CA . VAL A 1 90 ? -7.792 2.980 -4.612 1.00 95.19 90 VAL A CA 1
ATOM 677 C C . VAL A 1 90 ? -8.444 4.332 -4.870 1.00 95.19 90 VAL A C 1
ATOM 679 O O . VAL A 1 90 ? -7.781 5.303 -5.243 1.00 95.19 90 VAL A O 1
ATOM 682 N N . ARG A 1 91 ? -9.756 4.394 -4.655 1.00 89.69 91 ARG A N 1
ATOM 683 C CA . ARG A 1 91 ? -10.566 5.614 -4.740 1.00 89.69 91 ARG A CA 1
ATOM 684 C C . ARG A 1 91 ? -11.362 5.750 -3.446 1.00 89.69 91 ARG A C 1
ATOM 686 O O . ARG A 1 91 ? -11.607 4.748 -2.777 1.00 89.69 91 ARG A O 1
ATOM 693 N N . GLY A 1 92 ? -11.707 6.977 -3.086 1.00 80.25 92 GLY A N 1
ATOM 694 C CA . GLY A 1 92 ? -12.496 7.314 -1.905 1.00 80.25 92 GLY A CA 1
ATOM 695 C C . GLY A 1 92 ? -13.303 8.559 -2.182 1.00 80.25 92 GLY A C 1
ATOM 696 O O . GLY A 1 92 ? -12.781 9.398 -2.951 1.00 80.25 92 GLY A O 1
#